Protein AF-A0A535QI01-F1 (afdb_monomer_lite)

Foldseek 3Di:
DVVVVVVVVCCVVVVCVVCVVCCVPVNNVVNVVVVVVVVVVVVVCCVPVPDPPPPPDPPPPPPVLVCLLCQLVVLQVVLVVCDPPPDDVPDPSSVVSNVRSVVSVVVSVVVQVVDPDHPPPCVVVVPPVVVVVVVVD

Sequence (137 aa):
MGLIMGVFGLGSIVGPLVGGFTTDHFGWRWVFLVNLPLGLIALAMIAVLMPRLAGHGRVRIDWLGIILLVAGVVPILIGLTWAGITYPWNSVQVIGALAIGAVLLAAFALWENRANEPILTLHLFESHAFTVAVILS

Secondary structure (DSSP, 8-state):
-HHHHHHHHHHHHHHHHHHHHHHHHH-THHHHHHHHHHHHHHHHHHHHHS------S-----HHHHHHHHHHHHHHHHHHHHBTTTB-TT-HHHHHHHHHHHHHHHHHHHHHTT-SS-SS-GGGTTSHHHHHHHHH-

Radius of gyration: 21.28 Å; chains: 1; bounding box: 43×38×50 Å

Structure (mmCIF, N/CA/C/O backbone):
data_AF-A0A535QI01-F1
#
_entry.id   AF-A0A535QI01-F1
#
loop_
_atom_site.group_PDB
_atom_site.id
_atom_site.type_symbol
_atom_site.label_atom_id
_atom_site.label_alt_id
_atom_site.label_comp_id
_atom_site.label_asym_id
_atom_site.label_entity_id
_atom_site.label_seq_id
_atom_site.pdbx_PDB_ins_code
_atom_site.Cartn_x
_atom_site.Cartn_y
_atom_site.Cartn_z
_atom_site.occupancy
_atom_site.B_iso_or_equiv
_atom_site.auth_seq_id
_atom_site.auth_comp_id
_atom_site.auth_asym_id
_atom_site.auth_atom_id
_atom_site.pdbx_PDB_model_num
ATOM 1 N N . MET A 1 1 ? 12.306 -22.059 -6.556 1.00 53.59 1 MET A N 1
ATOM 2 C CA . MET A 1 1 ? 12.491 -20.800 -5.800 1.00 53.59 1 MET A CA 1
ATOM 3 C C . MET A 1 1 ? 13.780 -20.051 -6.140 1.00 53.59 1 MET A C 1
ATOM 5 O O . MET A 1 1 ? 13.698 -18.845 -6.296 1.00 53.59 1 MET A O 1
ATOM 9 N N . GLY A 1 2 ? 14.936 -20.706 -6.338 1.00 70.69 2 GLY A N 1
ATOM 10 C CA . GLY A 1 2 ? 16.202 -20.004 -6.641 1.00 70.69 2 GLY A CA 1
ATOM 11 C C . GLY A 1 2 ? 16.211 -19.147 -7.919 1.00 70.69 2 GLY A C 1
ATOM 12 O O . GLY A 1 2 ? 16.696 -18.024 -7.884 1.00 70.69 2 GLY A O 1
ATOM 13 N N . LEU A 1 3 ? 15.614 -19.620 -9.022 1.00 74.44 3 LEU A N 1
ATOM 14 C CA . LEU A 1 3 ? 15.542 -18.847 -10.274 1.00 74.44 3 LEU A CA 1
ATOM 15 C C . LEU A 1 3 ? 14.678 -17.583 -10.126 1.00 74.44 3 LEU A C 1
ATOM 17 O O . LEU A 1 3 ? 15.077 -16.507 -10.550 1.00 74.44 3 LEU A O 1
ATOM 21 N N . ILE A 1 4 ? 13.516 -17.714 -9.480 1.00 73.06 4 ILE A N 1
ATOM 22 C CA . ILE A 1 4 ? 12.580 -16.603 -9.254 1.00 73.06 4 ILE A CA 1
ATOM 23 C C . ILE A 1 4 ? 13.220 -15.554 -8.342 1.00 73.06 4 ILE A C 1
ATOM 25 O O . ILE A 1 4 ? 13.208 -14.375 -8.677 1.00 73.06 4 ILE A O 1
ATOM 29 N N . MET A 1 5 ? 13.847 -15.981 -7.241 1.00 71.69 5 MET A N 1
ATOM 30 C CA . MET A 1 5 ? 14.559 -15.076 -6.333 1.00 71.69 5 MET A CA 1
ATOM 31 C C . MET A 1 5 ? 15.796 -14.444 -6.984 1.00 71.69 5 MET A C 1
ATOM 33 O O . MET A 1 5 ? 16.106 -13.292 -6.706 1.00 71.69 5 MET A O 1
ATOM 37 N N . GLY A 1 6 ? 16.477 -15.158 -7.886 1.00 76.31 6 GLY A N 1
ATOM 38 C CA . GLY A 1 6 ? 17.593 -14.619 -8.665 1.00 76.31 6 GLY A CA 1
ATOM 39 C C . GLY A 1 6 ? 17.153 -13.533 -9.646 1.00 76.31 6 GLY A C 1
ATOM 40 O O . GLY A 1 6 ? 17.768 -12.472 -9.702 1.00 76.31 6 GLY A O 1
ATOM 41 N N . VAL A 1 7 ? 16.052 -13.754 -10.369 1.00 76.88 7 VAL A N 1
ATOM 42 C CA . VAL A 1 7 ? 15.462 -12.745 -11.264 1.00 76.88 7 VAL A CA 1
ATOM 43 C C . VAL A 1 7 ? 14.953 -11.540 -10.468 1.00 76.88 7 VAL A C 1
ATOM 45 O O . VAL A 1 7 ? 15.201 -10.407 -10.871 1.00 76.88 7 VAL A O 1
ATOM 48 N N . PHE A 1 8 ? 14.316 -11.764 -9.315 1.00 71.69 8 PHE A N 1
ATOM 49 C CA . PHE A 1 8 ? 13.896 -10.690 -8.408 1.00 71.69 8 PHE A CA 1
ATOM 50 C C . PHE A 1 8 ? 15.084 -9.876 -7.885 1.00 71.69 8 PHE A C 1
ATOM 52 O O . PHE A 1 8 ? 15.065 -8.652 -7.961 1.00 71.69 8 PHE A O 1
ATOM 59 N N . GLY A 1 9 ? 16.135 -10.539 -7.398 1.00 74.50 9 GLY A N 1
ATOM 60 C CA . GLY A 1 9 ? 17.334 -9.875 -6.887 1.00 74.50 9 GLY A CA 1
ATOM 61 C C . GLY A 1 9 ? 18.055 -9.061 -7.961 1.00 74.50 9 GLY A C 1
ATOM 62 O O . GLY A 1 9 ? 18.417 -7.911 -7.723 1.00 74.50 9 GLY A O 1
ATOM 63 N N . LEU A 1 10 ? 18.198 -9.616 -9.168 1.00 73.56 10 LEU A N 1
ATOM 64 C CA . LEU A 1 10 ? 18.763 -8.893 -10.309 1.00 73.56 10 LEU A CA 1
ATOM 65 C C . LEU A 1 10 ? 17.887 -7.699 -10.705 1.00 73.56 10 LEU A C 1
ATOM 67 O O . LEU A 1 10 ? 18.411 -6.608 -10.915 1.00 73.56 10 LEU A O 1
ATOM 71 N N . GLY A 1 11 ? 16.563 -7.867 -10.744 1.00 73.38 11 GLY A N 1
ATOM 72 C CA . GLY A 1 11 ? 15.619 -6.788 -11.038 1.00 73.38 11 GLY A CA 1
ATOM 73 C C . GLY A 1 11 ? 15.692 -5.635 -10.033 1.00 73.38 11 GLY A C 1
ATOM 74 O O . GLY A 1 11 ? 15.727 -4.475 -10.442 1.00 73.38 11 GLY A O 1
ATOM 75 N N . SER A 1 12 ? 15.797 -5.936 -8.737 1.00 72.19 12 SER A N 1
ATOM 76 C CA . SER A 1 12 ? 15.896 -4.932 -7.667 1.00 72.19 12 SER A CA 1
ATOM 77 C C . SER A 1 12 ? 17.190 -4.117 -7.700 1.00 72.19 12 SER A C 1
ATOM 79 O O . SER A 1 12 ? 17.205 -2.992 -7.211 1.00 72.19 12 SER A O 1
ATOM 81 N N . ILE A 1 13 ? 18.269 -4.652 -8.277 1.00 76.62 13 ILE A N 1
ATOM 82 C CA . ILE A 1 13 ? 19.546 -3.938 -8.434 1.00 76.62 13 ILE A CA 1
ATOM 83 C C . ILE A 1 13 ? 19.559 -3.157 -9.752 1.00 76.62 13 ILE A C 1
ATOM 85 O O . ILE A 1 13 ? 19.900 -1.975 -9.784 1.00 76.62 13 ILE A O 1
ATOM 89 N N . VAL A 1 14 ? 19.161 -3.805 -10.848 1.00 76.56 14 VAL A N 1
ATOM 90 C CA . VAL A 1 14 ? 19.205 -3.228 -12.197 1.00 76.56 14 VAL A CA 1
ATOM 91 C C . VAL A 1 14 ? 18.151 -2.134 -12.372 1.00 76.56 14 VAL A C 1
ATOM 93 O O . VAL A 1 14 ? 18.428 -1.128 -13.018 1.00 76.56 14 VAL A O 1
ATOM 96 N N . GLY A 1 15 ? 16.969 -2.277 -11.768 1.00 72.31 15 GLY A N 1
ATOM 97 C CA . GLY A 1 15 ? 15.869 -1.317 -11.880 1.00 72.31 15 GLY A CA 1
ATOM 98 C C . GLY A 1 15 ? 16.245 0.105 -11.439 1.00 72.31 15 GLY A C 1
ATOM 99 O O . GLY A 1 15 ? 16.142 1.024 -12.254 1.00 72.31 15 GLY A O 1
ATOM 100 N N . PRO A 1 16 ? 16.724 0.314 -10.197 1.00 75.25 16 PRO A N 1
ATOM 101 C CA . PRO A 1 16 ? 17.155 1.628 -9.720 1.00 75.25 16 PRO A CA 1
ATOM 102 C C . PRO A 1 16 ? 18.351 2.193 -10.491 1.00 75.25 16 PRO A C 1
ATOM 104 O O . PRO A 1 16 ? 18.376 3.387 -10.773 1.00 75.25 16 PRO A O 1
ATOM 107 N N . LEU A 1 17 ? 19.316 1.351 -10.877 1.00 75.56 17 LEU A N 1
ATOM 108 C CA . LEU A 1 17 ? 20.490 1.771 -11.651 1.00 75.56 17 LEU A CA 1
ATOM 109 C C . LEU A 1 17 ? 20.104 2.280 -13.044 1.00 75.56 17 LEU A C 1
ATOM 111 O O . LEU A 1 17 ? 20.517 3.366 -13.447 1.00 75.56 17 LEU A O 1
ATOM 115 N N . VAL A 1 18 ? 19.275 1.524 -1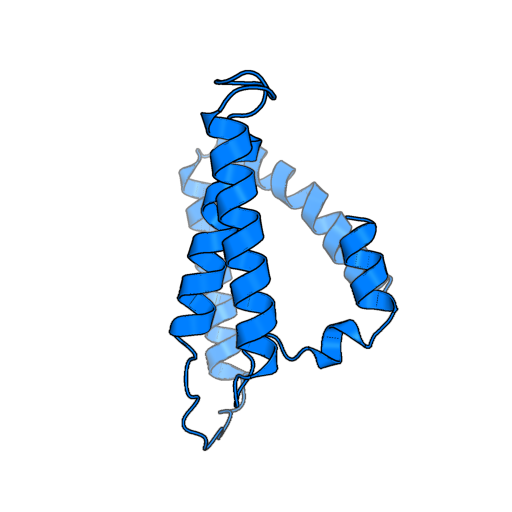3.765 1.00 74.31 18 VAL A N 1
ATOM 116 C CA . VAL A 1 18 ? 18.787 1.906 -15.096 1.00 74.31 18 VAL A CA 1
ATOM 117 C C . VAL A 1 18 ? 17.849 3.109 -15.001 1.00 74.31 18 VAL A C 1
ATOM 119 O O . VAL A 1 18 ? 17.946 4.019 -15.823 1.00 74.31 18 VAL A O 1
ATOM 122 N N . GLY A 1 19 ? 16.979 3.163 -13.990 1.00 67.19 19 GLY A N 1
ATOM 123 C CA . GLY A 1 19 ? 16.080 4.293 -13.748 1.00 67.19 19 GLY A CA 1
ATOM 124 C C . GLY A 1 19 ? 16.817 5.588 -13.392 1.00 67.19 19 GLY A C 1
ATOM 125 O O . GLY A 1 19 ? 16.488 6.642 -13.938 1.00 67.19 19 GLY A O 1
ATOM 126 N N . GLY A 1 20 ? 17.844 5.505 -12.541 1.00 71.75 20 GLY A N 1
ATOM 127 C CA . GLY A 1 20 ? 18.712 6.624 -12.167 1.00 71.75 20 GLY A CA 1
ATOM 128 C C . GLY A 1 20 ? 19.506 7.143 -13.360 1.00 71.75 20 GLY A C 1
ATOM 129 O O . GLY A 1 20 ? 19.359 8.301 -13.734 1.00 71.75 20 GLY A O 1
ATOM 130 N N . PHE A 1 21 ? 20.219 6.257 -14.062 1.00 75.75 21 PHE A N 1
ATOM 131 C CA . PHE A 1 21 ? 20.991 6.613 -15.257 1.00 75.75 21 PHE A CA 1
ATOM 132 C C . PHE A 1 21 ? 20.122 7.230 -16.366 1.00 75.75 21 PHE A C 1
ATOM 134 O O . PHE A 1 21 ? 20.509 8.203 -17.014 1.00 75.75 21 PHE A O 1
ATOM 141 N N . THR A 1 22 ? 18.913 6.698 -16.568 1.00 69.62 22 THR A N 1
ATOM 142 C CA . THR A 1 22 ? 17.949 7.245 -17.536 1.00 69.62 22 THR A CA 1
ATOM 143 C C . THR A 1 22 ? 17.468 8.636 -17.121 1.00 69.62 22 THR A C 1
ATOM 145 O O . THR A 1 22 ? 17.329 9.518 -17.968 1.00 69.62 22 THR A O 1
ATOM 148 N N . THR A 1 23 ? 17.238 8.857 -15.826 1.00 72.00 23 THR A N 1
ATOM 149 C CA . THR A 1 23 ? 16.809 10.159 -15.300 1.00 72.00 23 THR A CA 1
ATOM 150 C C . THR A 1 23 ? 17.923 11.200 -15.399 1.00 72.00 23 THR A C 1
ATOM 152 O O . THR A 1 23 ? 17.637 12.328 -15.796 1.00 72.00 23 THR A O 1
ATOM 155 N N . ASP A 1 24 ? 19.173 10.812 -15.137 1.00 73.31 24 ASP A N 1
ATOM 156 C CA . ASP A 1 24 ? 20.340 11.701 -15.163 1.00 73.31 24 ASP A CA 1
ATOM 157 C C . ASP A 1 24 ? 20.740 12.125 -16.586 1.00 73.31 24 ASP A C 1
ATOM 159 O O . ASP A 1 24 ? 21.105 13.280 -16.806 1.00 73.31 24 ASP A O 1
ATOM 163 N N . HIS A 1 25 ? 20.642 11.225 -17.574 1.00 72.44 25 HIS A N 1
ATOM 164 C CA . HIS A 1 25 ? 21.057 11.514 -18.955 1.00 72.44 25 HIS A CA 1
ATOM 165 C C . HIS A 1 25 ? 19.925 11.962 -19.885 1.00 72.44 25 HIS A C 1
ATOM 167 O O . HIS A 1 25 ? 20.149 12.793 -20.765 1.00 72.44 25 HIS A O 1
ATOM 173 N N . PHE A 1 26 ? 18.719 11.414 -19.725 1.00 70.00 26 PHE A N 1
ATOM 174 C CA . PHE A 1 26 ? 17.603 11.634 -20.652 1.00 70.00 26 PHE A CA 1
ATOM 175 C C . PHE A 1 26 ? 16.412 12.353 -19.999 1.00 70.00 26 PHE A C 1
ATOM 177 O O . PHE A 1 26 ? 15.529 12.855 -20.698 1.00 70.00 26 PHE A O 1
ATOM 184 N N . GLY A 1 27 ? 16.402 12.472 -18.669 1.00 73.00 27 GLY A N 1
ATOM 185 C CA . GLY A 1 27 ? 15.338 13.104 -17.898 1.00 73.00 27 GLY A CA 1
ATOM 186 C C . GLY A 1 27 ? 14.227 12.132 -17.497 1.00 73.00 27 GLY A C 1
ATOM 187 O O . GLY A 1 27 ? 13.949 11.133 -18.162 1.00 73.00 27 GLY A O 1
ATOM 188 N N . TRP A 1 28 ? 13.528 12.464 -16.410 1.00 72.75 28 TRP A N 1
ATOM 189 C CA . TRP A 1 28 ? 12.520 11.616 -15.750 1.00 72.75 28 TRP A CA 1
ATOM 190 C C . TRP A 1 28 ? 11.408 11.073 -16.674 1.00 72.75 28 TRP A C 1
ATOM 192 O O . TRP A 1 28 ? 10.832 10.018 -16.415 1.00 72.75 28 TRP A O 1
ATOM 202 N N . ARG A 1 29 ? 11.107 11.763 -17.784 1.00 79.06 29 ARG A N 1
ATOM 203 C CA . ARG A 1 29 ? 10.071 11.365 -18.756 1.00 79.06 29 ARG A CA 1
ATOM 204 C C . ARG A 1 29 ? 10.401 10.052 -19.469 1.00 79.06 29 ARG A C 1
ATOM 206 O O . ARG A 1 29 ? 9.488 9.324 -19.852 1.00 79.06 29 ARG A O 1
ATOM 213 N N . TRP A 1 30 ? 11.683 9.734 -19.630 1.00 79.12 30 TRP A N 1
ATOM 214 C CA . TRP A 1 30 ? 12.119 8.509 -20.299 1.00 79.12 30 TRP A CA 1
ATOM 215 C C . TRP A 1 30 ? 11.847 7.255 -19.480 1.00 79.12 30 TRP A C 1
ATOM 217 O O . TRP A 1 30 ? 11.575 6.207 -20.058 1.00 79.12 30 TRP A O 1
ATOM 227 N N . VAL A 1 31 ? 11.790 7.370 -18.151 1.00 73.31 31 VAL A N 1
ATOM 228 C CA . VAL A 1 31 ? 11.364 6.265 -17.284 1.00 73.31 31 VAL A CA 1
ATOM 229 C C . VAL A 1 31 ? 9.937 5.828 -17.638 1.00 73.31 31 VAL A C 1
ATOM 231 O O . VAL A 1 31 ? 9.661 4.633 -17.744 1.00 73.31 31 VAL A O 1
ATOM 234 N N . PHE A 1 32 ? 9.036 6.774 -17.920 1.00 72.94 32 PHE A N 1
ATOM 235 C CA . PHE A 1 32 ? 7.677 6.467 -18.379 1.00 72.94 32 PHE A CA 1
ATOM 236 C C . PHE A 1 32 ? 7.645 5.955 -19.821 1.00 72.94 32 PHE A C 1
ATOM 238 O O . PHE A 1 32 ? 6.911 5.014 -20.121 1.00 72.94 32 PHE A O 1
ATOM 245 N N . LEU A 1 33 ? 8.462 6.533 -20.706 1.00 81.06 33 LEU A N 1
ATOM 246 C CA . LEU A 1 33 ? 8.522 6.132 -22.113 1.00 81.06 33 LEU A CA 1
ATOM 247 C C . LEU A 1 33 ? 9.066 4.716 -22.319 1.00 81.06 33 LEU A C 1
ATOM 249 O O . LEU A 1 33 ? 8.674 4.082 -23.286 1.00 81.06 33 LEU A O 1
ATOM 253 N N . VAL A 1 34 ? 9.944 4.222 -21.441 1.00 80.75 34 VAL A N 1
ATOM 254 C CA . VAL A 1 34 ? 10.460 2.841 -21.467 1.00 80.75 34 VAL A CA 1
ATOM 255 C C . VAL A 1 34 ? 9.447 1.856 -20.880 1.00 80.75 34 VAL A C 1
ATOM 257 O O . VAL A 1 34 ? 9.289 0.750 -21.394 1.00 80.75 34 VAL A O 1
ATOM 260 N N . ASN A 1 35 ? 8.709 2.258 -19.842 1.00 78.31 35 ASN A N 1
ATOM 261 C CA . ASN A 1 35 ? 7.649 1.425 -19.268 1.00 78.31 35 ASN A CA 1
ATOM 262 C C . ASN A 1 35 ? 6.451 1.259 -20.215 1.00 78.31 35 ASN A C 1
ATOM 264 O O . ASN A 1 35 ? 5.834 0.198 -20.235 1.00 78.31 35 ASN A O 1
ATOM 268 N N . LEU A 1 36 ? 6.133 2.269 -21.028 1.00 84.94 36 LEU A N 1
ATOM 269 C CA . LEU A 1 36 ? 5.007 2.230 -21.962 1.00 84.94 36 LEU A CA 1
ATOM 270 C C . LEU A 1 36 ? 5.067 1.071 -22.990 1.00 84.94 36 LEU A C 1
ATOM 272 O O . LEU A 1 36 ? 4.086 0.331 -23.080 1.00 84.94 36 LEU A O 1
ATOM 276 N N . PRO A 1 37 ? 6.165 0.841 -23.742 1.00 85.06 37 PRO A N 1
ATOM 277 C CA . PRO A 1 37 ? 6.272 -0.280 -24.671 1.00 85.06 37 PRO A CA 1
ATOM 278 C C . PRO A 1 37 ? 6.318 -1.623 -23.943 1.00 85.06 37 PRO A C 1
ATOM 280 O O . PRO A 1 37 ? 5.715 -2.579 -24.421 1.00 85.06 37 PRO A O 1
ATOM 283 N N . LEU A 1 38 ? 6.958 -1.704 -22.772 1.00 83.12 38 LEU A N 1
ATOM 284 C CA . LEU A 1 38 ? 6.954 -2.917 -21.947 1.00 83.12 38 LEU A CA 1
ATOM 285 C C . LEU A 1 38 ? 5.535 -3.284 -21.497 1.00 83.12 38 LEU A C 1
ATOM 287 O O . LEU A 1 38 ? 5.117 -4.431 -21.643 1.00 83.12 38 LEU A O 1
ATOM 291 N N . GLY A 1 39 ? 4.774 -2.300 -21.016 1.00 82.31 39 GLY A N 1
ATOM 292 C CA . GLY A 1 39 ? 3.371 -2.466 -20.650 1.00 82.31 39 GLY A CA 1
ATOM 293 C C . GLY A 1 39 ? 2.508 -2.867 -21.844 1.00 82.31 39 GLY A C 1
ATOM 294 O O . GLY A 1 39 ? 1.659 -3.745 -21.715 1.00 82.31 39 GLY A O 1
ATOM 295 N N . LEU A 1 40 ? 2.762 -2.294 -23.023 1.00 88.12 40 LEU A N 1
ATOM 296 C CA . LEU A 1 40 ? 2.048 -2.648 -24.248 1.00 88.12 40 LEU A CA 1
ATOM 297 C C . LEU A 1 40 ? 2.345 -4.087 -24.691 1.00 88.12 40 LEU A C 1
ATOM 299 O O . LEU A 1 40 ? 1.421 -4.808 -25.060 1.00 88.12 40 LEU A O 1
ATOM 303 N N . ILE A 1 41 ? 3.606 -4.525 -24.614 1.00 88.38 41 ILE A N 1
ATOM 304 C CA . ILE A 1 41 ? 4.004 -5.909 -24.904 1.00 88.38 41 ILE A CA 1
ATOM 305 C C . ILE A 1 41 ? 3.332 -6.860 -23.916 1.00 88.38 41 ILE A C 1
ATOM 307 O O . ILE A 1 41 ? 2.736 -7.844 -24.340 1.00 88.38 41 ILE A O 1
ATOM 311 N N . ALA A 1 42 ? 3.367 -6.555 -22.618 1.00 82.75 42 ALA A N 1
ATOM 312 C CA . ALA A 1 42 ? 2.705 -7.366 -21.602 1.00 82.75 42 ALA A CA 1
ATOM 313 C C . ALA A 1 42 ? 1.190 -7.457 -21.847 1.00 82.75 42 ALA A C 1
ATOM 315 O O . ALA A 1 42 ? 0.621 -8.545 -21.796 1.00 82.75 42 ALA A O 1
ATOM 316 N N . LEU A 1 43 ? 0.540 -6.340 -22.185 1.00 86.25 43 LEU A N 1
ATOM 317 C CA . LEU A 1 43 ? -0.889 -6.296 -22.493 1.00 86.25 43 LEU A CA 1
ATOM 318 C C . LEU A 1 43 ? -1.219 -7.090 -23.763 1.00 86.25 43 LEU A C 1
ATOM 320 O O . LEU A 1 43 ? -2.192 -7.839 -23.774 1.00 86.25 43 LEU A O 1
ATOM 324 N N . ALA A 1 44 ? -0.386 -6.994 -24.801 1.00 87.69 44 ALA A N 1
ATOM 325 C CA . ALA A 1 44 ? -0.514 -7.801 -26.010 1.00 87.69 44 ALA A CA 1
ATOM 326 C C . ALA A 1 44 ? -0.330 -9.297 -25.714 1.00 87.69 44 ALA A C 1
ATOM 328 O O . ALA A 1 44 ? -1.112 -10.118 -26.189 1.00 87.69 44 ALA A O 1
ATOM 329 N N . MET A 1 45 ? 0.650 -9.661 -24.884 1.00 85.25 45 MET A N 1
ATOM 330 C CA . MET A 1 45 ? 0.855 -11.041 -24.445 1.00 85.25 45 MET A CA 1
ATOM 331 C C . MET A 1 45 ? -0.344 -11.564 -23.660 1.00 85.25 45 MET A C 1
ATOM 333 O O . MET A 1 45 ? -0.784 -12.674 -23.923 1.00 85.25 45 MET A O 1
ATOM 337 N N . ILE A 1 46 ? -0.915 -10.777 -22.748 1.00 83.00 46 ILE A N 1
ATOM 338 C CA . ILE A 1 46 ? -2.139 -11.155 -22.033 1.00 83.00 46 ILE A CA 1
ATOM 339 C C . ILE A 1 46 ? -3.291 -11.332 -23.028 1.00 83.00 46 ILE A C 1
ATOM 341 O O . ILE A 1 46 ? -3.979 -12.345 -22.988 1.00 83.00 46 ILE A O 1
ATOM 345 N N . ALA A 1 47 ? -3.477 -10.399 -23.960 1.00 82.75 47 ALA A N 1
ATOM 346 C CA . ALA A 1 47 ? -4.565 -10.460 -24.933 1.00 82.75 47 ALA A CA 1
ATOM 347 C C . ALA A 1 47 ? -4.480 -11.678 -25.872 1.00 82.75 47 ALA A C 1
ATOM 349 O O . ALA A 1 47 ? -5.516 -12.216 -26.261 1.00 82.75 47 ALA A O 1
ATOM 350 N N . VAL A 1 48 ? -3.268 -12.106 -26.243 1.00 83.94 48 VAL A N 1
ATOM 351 C CA . VAL A 1 48 ? -3.047 -13.235 -27.162 1.00 83.94 48 VAL A CA 1
ATOM 352 C C . VAL A 1 48 ? -2.941 -14.571 -26.428 1.00 83.94 48 VAL A C 1
ATOM 354 O O . VAL A 1 48 ? -3.464 -15.576 -26.905 1.00 83.94 48 VAL A O 1
ATOM 357 N N . LEU A 1 49 ? -2.241 -14.603 -25.294 1.00 80.81 49 LEU A N 1
ATOM 358 C CA . LEU A 1 49 ? -1.852 -15.837 -24.614 1.00 80.81 49 LEU A CA 1
ATOM 359 C C . LEU A 1 49 ? -2.827 -16.238 -23.508 1.00 80.81 49 LEU A C 1
ATOM 361 O O . LEU A 1 49 ? -2.895 -17.419 -23.178 1.00 80.81 49 LEU A O 1
ATOM 365 N N . MET A 1 50 ? -3.573 -15.291 -22.926 1.00 70.62 50 MET A N 1
ATOM 366 C CA . MET A 1 50 ? -4.518 -15.611 -21.862 1.00 70.62 50 MET A CA 1
ATOM 367 C C . MET A 1 50 ? -5.750 -16.302 -22.464 1.00 70.62 50 MET A C 1
ATOM 369 O O . MET A 1 50 ? -6.495 -15.680 -23.229 1.00 70.62 50 MET A O 1
ATOM 373 N N . PRO A 1 51 ? -6.014 -17.577 -22.123 1.00 66.75 51 PRO A N 1
ATOM 374 C CA . PRO A 1 51 ? -7.256 -18.229 -22.504 1.00 66.75 51 PRO A CA 1
ATOM 375 C C . PRO A 1 51 ? -8.4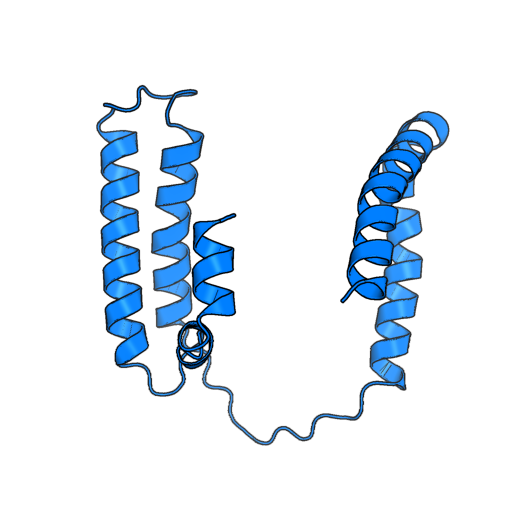14 -17.416 -21.930 1.00 66.75 51 PRO A C 1
ATOM 377 O O . PRO A 1 51 ? -8.332 -16.949 -20.794 1.00 66.75 51 PRO A O 1
ATOM 380 N N . ARG A 1 52 ? -9.502 -17.243 -22.688 1.00 62.00 52 ARG A N 1
ATOM 381 C CA . ARG A 1 52 ? -10.716 -16.616 -22.150 1.00 62.00 52 ARG A CA 1
ATOM 382 C C . ARG A 1 52 ? -11.165 -17.440 -20.945 1.00 62.00 52 ARG A C 1
ATOM 384 O O . ARG A 1 52 ? -11.697 -18.533 -21.127 1.00 62.00 52 ARG A O 1
ATOM 391 N N . LEU A 1 53 ? -10.938 -16.941 -19.728 1.00 59.34 53 LEU A N 1
ATOM 392 C CA . LEU A 1 53 ? -11.513 -17.542 -18.533 1.00 59.34 53 LEU A CA 1
ATOM 393 C C . LEU A 1 53 ? -13.028 -17.389 -18.661 1.00 59.34 53 LEU A C 1
ATOM 395 O O . LEU A 1 53 ? -13.584 -16.321 -18.414 1.00 59.34 53 LEU A O 1
ATOM 399 N N . ALA A 1 54 ? -13.700 -18.457 -19.085 1.00 53.19 54 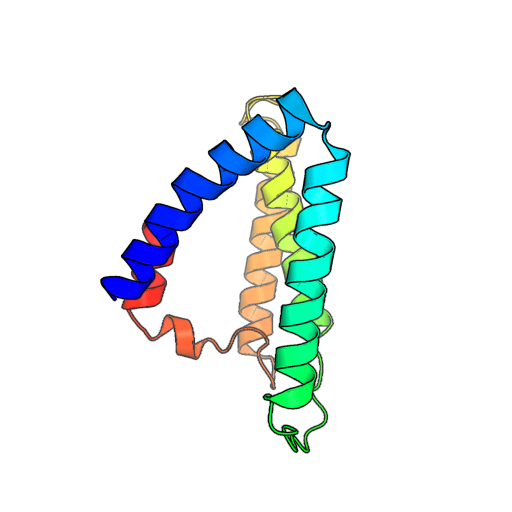ALA A N 1
ATOM 400 C CA . ALA A 1 54 ? -15.149 -18.570 -19.054 1.00 53.19 54 ALA A CA 1
ATOM 401 C C . ALA A 1 54 ? -15.606 -18.770 -17.599 1.00 53.19 54 ALA A C 1
ATOM 403 O O . ALA A 1 54 ? -16.150 -19.807 -17.232 1.00 53.19 54 ALA A O 1
ATOM 404 N N . GLY A 1 55 ? -15.343 -17.778 -16.748 1.00 51.56 55 GLY A N 1
ATOM 405 C CA . GLY A 1 55 ? -15.848 -17.716 -15.385 1.00 51.56 55 GLY A CA 1
ATOM 406 C C . GLY A 1 55 ? -17.293 -17.241 -15.398 1.00 51.56 55 GLY A C 1
ATOM 407 O O . GLY A 1 55 ? -17.562 -16.049 -15.284 1.00 51.56 55 GLY A O 1
ATOM 408 N N . HIS A 1 56 ? -18.229 -18.174 -15.561 1.00 52.72 56 HIS A N 1
ATOM 409 C CA . HIS A 1 56 ? -19.635 -17.932 -15.261 1.00 52.72 56 HIS A CA 1
ATOM 410 C C . HIS A 1 56 ? -19.803 -17.877 -13.742 1.00 52.72 56 HIS A C 1
ATOM 412 O O . HIS A 1 56 ? -19.892 -18.903 -13.077 1.00 52.72 56 HIS A O 1
ATOM 418 N N . GLY A 1 57 ? -19.854 -16.669 -13.199 1.00 51.25 57 GLY A N 1
ATOM 419 C CA . GLY A 1 57 ? -20.232 -16.420 -11.817 1.00 51.25 57 GLY A CA 1
ATOM 420 C C . GLY A 1 57 ? -20.390 -14.925 -11.620 1.00 51.25 57 GLY A C 1
ATOM 421 O O . GLY A 1 57 ? -19.488 -14.159 -11.949 1.00 51.25 57 GLY A O 1
ATOM 422 N N . ARG A 1 58 ? -21.548 -14.483 -11.128 1.00 46.62 58 ARG A N 1
ATOM 423 C CA . ARG A 1 58 ? -21.704 -13.112 -10.637 1.00 46.62 58 ARG A CA 1
ATOM 424 C C . ARG A 1 58 ? -20.761 -12.961 -9.448 1.00 46.62 58 ARG A C 1
ATOM 426 O O . ARG A 1 58 ? -21.163 -13.301 -8.346 1.00 46.62 58 ARG A O 1
ATOM 433 N N . VAL A 1 59 ? -19.538 -12.488 -9.680 1.00 55.09 59 VAL A N 1
ATOM 434 C CA . VAL A 1 59 ? -18.619 -12.101 -8.605 1.00 55.09 59 VAL A CA 1
ATOM 435 C C . VAL A 1 59 ? -19.346 -11.039 -7.788 1.00 55.09 59 VAL A C 1
ATOM 437 O O . VAL A 1 59 ? -19.560 -9.920 -8.270 1.00 55.09 59 VAL A O 1
ATOM 440 N N . ARG A 1 60 ? -19.829 -11.396 -6.596 1.00 57.91 60 ARG A N 1
ATOM 441 C CA . ARG A 1 60 ? -20.461 -10.437 -5.698 1.00 57.91 60 ARG A CA 1
ATOM 442 C C . ARG A 1 60 ? -19.336 -9.742 -4.959 1.00 57.91 60 ARG A C 1
ATOM 444 O O . ARG A 1 60 ? -18.830 -10.220 -3.958 1.00 57.91 60 ARG A O 1
ATOM 451 N N . ILE A 1 61 ? -18.941 -8.599 -5.502 1.00 60.22 61 ILE A N 1
ATOM 452 C CA . ILE A 1 61 ? -17.970 -7.714 -4.865 1.00 60.22 61 ILE A CA 1
ATOM 453 C C . ILE A 1 61 ? -18.510 -7.340 -3.474 1.00 60.22 61 ILE A C 1
ATOM 455 O O . ILE A 1 61 ? -19.561 -6.697 -3.379 1.00 60.22 61 ILE A O 1
ATOM 459 N N . ASP A 1 62 ? -17.811 -7.738 -2.406 1.00 67.75 62 ASP A N 1
ATOM 460 C CA . ASP A 1 62 ? -18.124 -7.319 -1.035 1.00 67.75 62 ASP A CA 1
ATOM 461 C C . ASP A 1 62 ? -17.629 -5.886 -0.801 1.00 67.75 62 ASP A C 1
ATOM 463 O O . ASP A 1 62 ? -16.576 -5.615 -0.224 1.00 67.75 62 ASP A O 1
ATOM 467 N N . TRP A 1 63 ? -18.420 -4.932 -1.287 1.00 73.75 63 TRP A N 1
ATOM 468 C CA . TRP A 1 63 ? -18.167 -3.506 -1.107 1.00 73.75 63 TRP A CA 1
ATOM 469 C C . TRP A 1 63 ? -18.040 -3.104 0.365 1.00 73.75 63 TRP A C 1
ATOM 471 O O . TRP A 1 63 ? -17.298 -2.171 0.667 1.00 73.75 63 TRP A O 1
ATOM 481 N N . LEU A 1 64 ? -18.735 -3.792 1.279 1.00 74.88 64 LEU A N 1
ATOM 482 C CA . LEU A 1 64 ? -18.685 -3.461 2.699 1.00 74.88 64 LEU A CA 1
ATOM 483 C C . LEU A 1 64 ? -17.342 -3.881 3.300 1.00 74.88 64 LEU A C 1
ATOM 485 O O . LEU A 1 64 ? -16.701 -3.068 3.964 1.00 74.88 64 LEU A O 1
ATOM 489 N N . GLY A 1 65 ? -16.874 -5.091 2.987 1.00 70.00 65 GLY A N 1
ATOM 490 C CA . GLY A 1 65 ? -15.534 -5.555 3.340 1.00 70.00 65 GLY A CA 1
ATOM 491 C C . GLY A 1 65 ? -14.440 -4.617 2.820 1.00 70.00 65 GLY A C 1
ATOM 492 O O . GLY A 1 65 ? -13.577 -4.197 3.589 1.00 70.00 65 GLY A O 1
ATOM 493 N N . ILE A 1 66 ? -14.523 -4.192 1.551 1.00 74.44 66 ILE A N 1
ATOM 494 C CA . ILE A 1 66 ? -13.567 -3.234 0.960 1.00 74.44 66 ILE A CA 1
ATOM 495 C C . ILE A 1 66 ? -13.554 -1.916 1.738 1.00 74.44 66 ILE A C 1
ATOM 497 O O . ILE A 1 66 ? -12.484 -1.410 2.079 1.00 74.44 66 ILE A O 1
ATOM 501 N N . ILE A 1 67 ? -14.728 -1.351 2.027 1.00 80.25 67 ILE A N 1
ATOM 502 C CA . ILE A 1 67 ? -14.833 -0.072 2.737 1.00 80.25 67 ILE A CA 1
ATOM 503 C C . ILE A 1 67 ? -14.274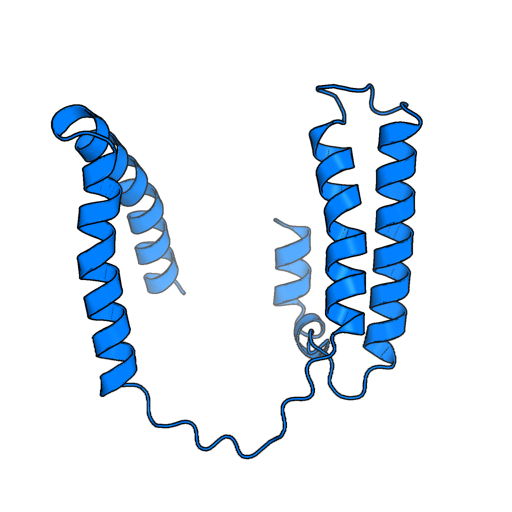 -0.194 4.154 1.00 80.25 67 ILE A C 1
ATOM 505 O O . ILE A 1 67 ? -13.524 0.684 4.569 1.00 80.25 67 ILE A O 1
ATOM 509 N N . LEU A 1 68 ? -14.591 -1.268 4.882 1.00 76.25 68 LEU A N 1
ATOM 510 C CA . LEU A 1 68 ? -14.078 -1.484 6.236 1.00 76.25 68 LEU A CA 1
ATOM 511 C C . LEU A 1 68 ? -12.554 -1.647 6.247 1.00 76.25 68 LEU A C 1
ATOM 513 O O . LEU A 1 68 ? -11.890 -1.069 7.106 1.00 76.25 68 LEU A O 1
ATOM 517 N N . LEU A 1 69 ? -11.995 -2.374 5.278 1.00 74.19 69 LEU A N 1
ATOM 518 C CA . LEU A 1 69 ? -10.552 -2.552 5.151 1.00 74.19 69 LEU A CA 1
ATOM 519 C C . LEU A 1 69 ? -9.859 -1.217 4.869 1.00 74.19 69 LEU A C 1
ATOM 521 O O . LEU A 1 69 ? -8.934 -0.840 5.585 1.00 74.19 69 LEU A O 1
ATOM 525 N N . VAL A 1 70 ? -10.330 -0.460 3.874 1.00 79.56 70 VAL A N 1
ATOM 526 C CA . VAL A 1 70 ? -9.760 0.855 3.542 1.00 79.56 70 VAL A CA 1
ATOM 527 C C . VAL A 1 70 ? -9.898 1.814 4.725 1.00 79.56 70 VAL A C 1
ATOM 529 O O . VAL A 1 70 ? -8.931 2.477 5.099 1.00 79.56 70 VAL A O 1
ATOM 532 N N . ALA A 1 71 ? -11.070 1.849 5.360 1.00 82.00 71 ALA A N 1
ATOM 533 C CA . ALA A 1 71 ? -11.329 2.700 6.512 1.00 82.00 71 ALA A CA 1
ATOM 534 C C . ALA A 1 71 ? -10.508 2.305 7.749 1.00 82.00 71 ALA A C 1
ATOM 536 O O . ALA A 1 71 ? -10.225 3.177 8.560 1.00 82.00 71 ALA A O 1
ATOM 537 N N . GLY A 1 72 ? -10.107 1.041 7.907 1.00 79.06 72 GLY A N 1
ATOM 538 C CA . GLY A 1 72 ? -9.237 0.592 8.998 1.00 79.06 72 GLY A CA 1
ATOM 539 C C . GLY A 1 72 ? -7.749 0.825 8.734 1.00 79.06 72 GLY A C 1
ATOM 540 O O . GLY A 1 72 ? -7.025 1.280 9.619 1.00 79.06 72 GLY A O 1
ATOM 541 N N . VAL A 1 73 ? -7.288 0.571 7.507 1.00 80.75 73 VAL A N 1
ATOM 542 C CA . VAL A 1 73 ? -5.869 0.688 7.127 1.00 80.75 73 VAL A CA 1
ATOM 543 C C . VAL A 1 73 ? -5.427 2.148 7.026 1.00 80.75 73 VAL A C 1
ATOM 545 O O . VAL A 1 73 ? -4.352 2.498 7.511 1.00 80.75 73 VAL A O 1
ATOM 548 N N . VAL A 1 74 ? -6.243 3.022 6.430 1.00 84.62 74 VAL A N 1
ATOM 549 C CA . VAL A 1 74 ? -5.867 4.428 6.192 1.00 84.62 74 VAL A CA 1
ATOM 550 C C . VAL A 1 74 ? -5.530 5.182 7.492 1.00 84.62 74 VAL A C 1
ATOM 552 O O . VAL A 1 74 ? -4.463 5.796 7.543 1.00 84.62 74 VAL A O 1
ATOM 555 N N . PRO A 1 75 ? -6.341 5.124 8.568 1.00 79.50 75 PRO A N 1
ATOM 556 C CA . PRO A 1 75 ? -6.017 5.777 9.836 1.00 79.50 75 PRO A CA 1
ATOM 557 C C . PRO A 1 75 ? -4.748 5.234 10.487 1.00 79.50 75 PRO A C 1
ATOM 559 O O . PRO A 1 75 ? -3.988 6.012 11.056 1.00 79.50 75 PRO A O 1
ATOM 562 N N . ILE A 1 76 ? -4.487 3.927 10.381 1.00 79.69 76 ILE A N 1
ATOM 563 C CA . ILE A 1 76 ? -3.264 3.322 10.925 1.00 79.69 76 ILE A CA 1
ATOM 564 C C . ILE A 1 76 ? -2.047 3.860 10.190 1.00 79.69 76 ILE A C 1
ATOM 566 O O . ILE A 1 76 ? -1.103 4.308 10.835 1.00 79.69 76 ILE A O 1
ATOM 570 N N . LEU A 1 77 ? -2.084 3.864 8.855 1.00 82.62 77 LEU A N 1
ATOM 571 C CA . LEU A 1 77 ? -0.990 4.387 8.041 1.00 82.62 77 LEU A CA 1
ATOM 572 C C . LEU A 1 77 ? -0.742 5.868 8.330 1.00 82.62 77 LEU A C 1
ATOM 574 O O . LEU A 1 77 ? 0.406 6.264 8.517 1.00 82.62 77 LEU A O 1
ATOM 578 N N . ILE A 1 78 ? -1.797 6.681 8.427 1.00 79.81 78 ILE A N 1
ATOM 579 C CA . ILE A 1 78 ? -1.678 8.106 8.769 1.00 79.81 78 ILE A CA 1
ATOM 580 C C . ILE A 1 78 ? -1.104 8.277 10.179 1.00 79.81 78 ILE A C 1
ATOM 582 O O . ILE A 1 78 ? -0.171 9.056 10.366 1.00 79.81 78 ILE A O 1
ATOM 586 N N . GLY A 1 79 ? -1.611 7.519 11.153 1.00 76.25 79 GLY A N 1
ATOM 587 C CA . GLY A 1 79 ? -1.123 7.521 12.528 1.00 76.25 79 GLY A CA 1
ATOM 588 C C . GLY A 1 79 ? 0.367 7.198 12.604 1.00 76.25 79 GLY A C 1
ATOM 589 O O . GLY A 1 79 ? 1.111 7.956 13.218 1.00 76.25 79 GLY A O 1
ATOM 590 N N . LEU A 1 80 ? 0.818 6.142 11.919 1.00 79.31 80 LEU A N 1
ATOM 591 C CA . LEU A 1 80 ? 2.231 5.753 11.844 1.00 79.31 80 LEU A CA 1
ATOM 592 C C . LEU A 1 80 ? 3.093 6.783 11.107 1.00 79.31 80 LEU A C 1
ATOM 594 O O . LEU A 1 80 ? 4.226 7.024 11.505 1.00 79.31 80 LEU A O 1
ATOM 598 N N . THR A 1 81 ? 2.563 7.398 10.049 1.00 79.56 81 THR A N 1
ATOM 599 C CA . THR A 1 81 ? 3.288 8.418 9.275 1.00 79.56 81 THR A CA 1
ATOM 600 C C . THR A 1 81 ? 3.497 9.690 10.094 1.00 79.56 81 THR A C 1
ATOM 602 O O . THR A 1 81 ? 4.532 10.343 9.994 1.00 79.56 81 THR A O 1
ATOM 605 N N . TRP A 1 82 ? 2.513 10.067 10.911 1.00 77.81 82 TRP A N 1
ATOM 606 C CA . TRP A 1 82 ? 2.595 11.257 11.755 1.00 77.81 82 TRP A CA 1
ATOM 607 C C . TRP A 1 82 ? 3.343 11.017 13.064 1.00 77.81 82 TRP A C 1
ATOM 609 O O . TRP A 1 82 ? 3.927 11.963 13.603 1.00 77.81 82 TRP A O 1
ATOM 619 N N . ALA A 1 83 ? 3.340 9.780 13.563 1.00 74.75 83 ALA A N 1
ATOM 620 C CA . ALA A 1 83 ? 4.008 9.383 14.792 1.00 74.75 83 ALA A CA 1
ATOM 621 C C . ALA A 1 83 ? 5.523 9.616 14.707 1.00 74.75 83 ALA A C 1
ATOM 623 O O . ALA A 1 83 ? 6.241 8.977 13.946 1.00 74.75 83 ALA A O 1
ATOM 624 N N . GLY A 1 84 ? 6.026 10.549 15.514 1.00 67.81 84 GLY A N 1
ATOM 625 C CA . GLY A 1 84 ? 7.452 10.868 15.601 1.00 67.81 84 GLY A CA 1
ATOM 626 C C . GLY A 1 84 ? 7.965 11.865 14.558 1.00 67.81 84 GLY A C 1
ATOM 627 O O . GLY A 1 84 ? 9.092 12.328 14.706 1.00 67.81 84 GLY A O 1
ATOM 628 N N . ILE A 1 85 ? 7.153 12.242 13.561 1.00 75.50 85 ILE A N 1
ATOM 629 C CA . ILE A 1 85 ? 7.489 13.300 12.591 1.00 75.50 85 ILE A CA 1
ATOM 630 C C . ILE A 1 85 ? 6.705 14.575 12.905 1.00 75.50 85 ILE A C 1
ATOM 632 O O . ILE A 1 85 ? 7.290 15.618 13.181 1.00 75.50 85 ILE A O 1
ATOM 636 N N . THR A 1 86 ? 5.373 14.494 12.860 1.00 74.69 86 THR A N 1
ATOM 637 C CA . THR A 1 86 ? 4.475 15.651 13.019 1.00 74.69 86 THR A CA 1
ATOM 638 C C . THR A 1 86 ? 3.907 15.738 14.432 1.00 74.69 86 THR A C 1
ATOM 640 O O . THR A 1 86 ? 3.751 16.833 14.967 1.00 74.69 86 THR A O 1
ATOM 643 N N . TYR A 1 87 ? 3.624 14.591 15.054 1.00 75.56 87 TYR A N 1
ATOM 644 C CA . TYR A 1 87 ? 3.078 14.505 16.404 1.00 75.56 87 TYR A CA 1
ATOM 645 C C . TYR A 1 87 ? 3.881 13.511 17.258 1.00 75.56 87 TYR A C 1
ATOM 647 O O . TYR A 1 87 ? 4.331 12.482 16.747 1.00 75.56 87 TYR A O 1
ATOM 655 N N . PRO A 1 88 ? 4.061 13.769 18.567 1.00 79.94 88 PRO A N 1
ATOM 656 C CA . PRO A 1 88 ? 4.650 12.788 19.468 1.00 79.94 88 PRO A CA 1
ATOM 657 C C . PRO A 1 88 ? 3.809 11.509 19.490 1.00 79.94 88 PRO A C 1
ATOM 659 O O . PRO A 1 88 ? 2.589 11.566 19.371 1.00 79.94 88 PRO A O 1
ATOM 662 N N . TRP A 1 89 ? 4.438 10.363 19.738 1.00 73.38 89 TRP A N 1
ATOM 663 C CA . TRP A 1 89 ? 3.748 9.071 19.853 1.00 73.38 89 TRP A CA 1
ATOM 664 C C . TRP A 1 89 ? 2.590 9.076 20.866 1.00 73.38 89 TRP A C 1
ATOM 666 O O . TRP A 1 89 ? 1.573 8.431 20.644 1.00 73.38 89 TRP A O 1
ATOM 676 N N . ASN A 1 90 ? 2.712 9.870 21.935 1.00 78.12 90 ASN A N 1
ATOM 677 C CA . ASN A 1 90 ? 1.682 10.035 22.967 1.00 78.12 90 ASN A CA 1
ATOM 678 C C . ASN A 1 90 ? 0.574 11.045 22.612 1.00 78.12 90 ASN A C 1
ATOM 680 O O . ASN A 1 90 ? -0.240 11.405 23.460 1.00 78.12 90 ASN A O 1
ATOM 684 N N . SER A 1 91 ? 0.552 11.559 21.386 1.00 79.69 91 SER A N 1
ATOM 685 C CA . SER A 1 91 ? -0.473 12.491 20.931 1.00 79.69 91 SER A CA 1
ATOM 686 C C . SER A 1 91 ? -1.819 11.781 20.774 1.00 79.69 91 SER A C 1
ATOM 688 O O . SER A 1 91 ? -1.904 10.697 20.195 1.00 79.69 91 SER A O 1
ATOM 690 N N . VAL A 1 92 ? -2.889 12.430 21.248 1.0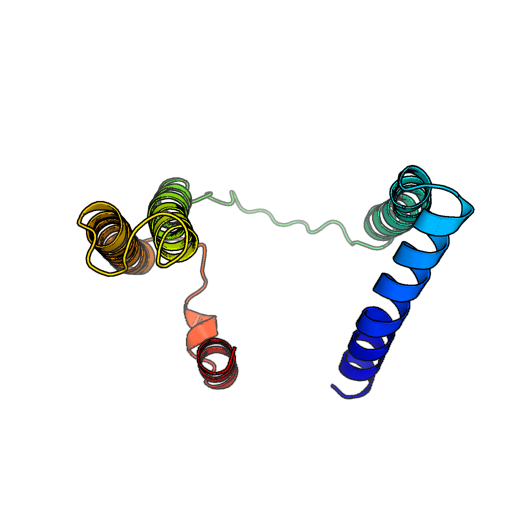0 83.88 92 VAL A N 1
ATOM 691 C CA . VAL A 1 92 ? -4.277 11.946 21.128 1.00 83.88 92 VAL A CA 1
ATOM 692 C C . VAL A 1 92 ? -4.644 11.663 19.669 1.00 83.88 92 VAL A C 1
ATOM 694 O O . VAL A 1 92 ? -5.393 10.734 19.391 1.00 83.88 92 VAL A O 1
ATOM 697 N N . GLN A 1 93 ? -4.080 12.421 18.730 1.00 81.00 93 GLN A N 1
ATOM 698 C CA . GLN A 1 93 ? -4.277 12.253 17.297 1.00 81.00 93 GLN A CA 1
ATOM 699 C C . GLN A 1 93 ? -3.693 10.925 16.790 1.00 81.00 93 GLN A C 1
ATOM 701 O O . GLN A 1 93 ? -4.365 10.210 16.053 1.00 81.00 93 GLN A O 1
ATOM 706 N N . VAL A 1 94 ? -2.476 10.570 17.216 1.00 78.56 94 VAL A N 1
ATOM 707 C CA . VAL A 1 94 ? -1.795 9.325 16.817 1.00 78.56 94 VAL A CA 1
ATOM 708 C C . VAL A 1 94 ? -2.468 8.117 17.465 1.00 78.56 94 VAL A C 1
ATOM 710 O O . VAL A 1 94 ? -2.841 7.172 16.773 1.00 78.56 94 VAL A O 1
ATOM 713 N N . ILE A 1 95 ? -2.696 8.170 18.780 1.00 82.44 95 ILE A N 1
ATOM 714 C CA . ILE A 1 95 ? -3.352 7.082 19.520 1.00 82.44 95 ILE A CA 1
ATOM 715 C C . ILE A 1 95 ? -4.799 6.905 19.047 1.00 82.44 95 ILE A C 1
ATOM 717 O O . ILE A 1 95 ? -5.249 5.778 18.868 1.00 82.44 95 ILE A O 1
ATOM 721 N N . GLY A 1 96 ? -5.519 8.000 18.797 1.00 83.12 96 GLY A N 1
ATOM 722 C CA . GLY A 1 96 ? -6.885 7.974 18.281 1.00 83.12 96 GLY A CA 1
ATOM 723 C C . GLY A 1 96 ? -6.964 7.359 16.887 1.00 83.12 96 GLY A C 1
ATOM 724 O O . GLY A 1 96 ? -7.795 6.486 16.661 1.00 83.12 96 GLY A O 1
ATOM 725 N N . ALA A 1 97 ? -6.068 7.745 15.974 1.00 78.19 97 ALA A N 1
ATOM 726 C CA . ALA A 1 97 ? -6.010 7.170 14.632 1.00 78.19 97 ALA A CA 1
ATOM 727 C C . ALA A 1 97 ? -5.689 5.665 14.659 1.00 78.19 97 ALA A C 1
ATOM 729 O O . ALA A 1 97 ? -6.348 4.883 13.972 1.00 78.19 97 ALA A O 1
ATOM 730 N N . LEU A 1 98 ? -4.744 5.246 15.508 1.00 80.62 98 LEU A N 1
ATOM 731 C CA . LEU A 1 98 ? -4.394 3.836 15.691 1.00 80.62 98 LEU A CA 1
ATOM 732 C C . LEU A 1 98 ? -5.534 3.030 16.321 1.00 80.62 98 LEU A C 1
ATOM 734 O O . LEU A 1 98 ? -5.853 1.948 15.837 1.00 80.62 98 LEU A O 1
ATOM 738 N N . ALA A 1 99 ? -6.178 3.556 17.364 1.00 85.25 99 ALA A N 1
ATOM 739 C CA . ALA A 1 99 ? -7.290 2.888 18.031 1.00 85.25 99 ALA A CA 1
ATOM 740 C C . ALA A 1 99 ? -8.504 2.744 17.102 1.00 85.25 99 ALA A C 1
ATOM 742 O O . ALA A 1 99 ? -9.078 1.662 17.007 1.00 85.25 99 ALA A O 1
ATOM 743 N N . ILE A 1 100 ? -8.866 3.806 16.374 1.00 84.94 100 ILE A N 1
ATOM 744 C CA . ILE A 1 100 ? -9.968 3.788 15.402 1.00 84.94 100 ILE A CA 1
ATOM 745 C C . ILE A 1 100 ? -9.683 2.766 14.300 1.00 84.94 100 ILE A C 1
ATOM 747 O O . ILE A 1 100 ? -10.538 1.933 14.003 1.00 84.94 100 ILE A O 1
ATOM 751 N N . GLY A 1 101 ? -8.476 2.788 13.735 1.00 78.56 101 GLY A N 1
ATOM 752 C CA . GLY A 1 101 ? -8.081 1.838 12.705 1.00 78.56 101 GLY A CA 1
ATOM 753 C C . GLY A 1 101 ? -8.072 0.388 13.198 1.00 78.56 101 GLY A C 1
ATOM 754 O O . GLY A 1 101 ? -8.593 -0.491 12.516 1.00 78.56 101 GLY A O 1
ATOM 755 N N . ALA A 1 102 ? -7.578 0.134 14.414 1.00 81.75 102 ALA A N 1
ATOM 756 C CA . ALA A 1 102 ? -7.601 -1.194 15.026 1.00 81.75 102 ALA A CA 1
ATOM 757 C C . ALA A 1 102 ? -9.033 -1.708 15.252 1.00 81.75 102 ALA A C 1
ATOM 759 O O . ALA A 1 102 ? -9.320 -2.871 14.974 1.00 81.75 102 ALA A O 1
ATOM 760 N N . VAL A 1 103 ? -9.951 -0.846 15.701 1.00 86.00 103 VAL A N 1
ATOM 761 C CA . VAL A 1 103 ? -11.369 -1.200 15.877 1.00 86.00 103 VAL A CA 1
ATOM 762 C C . VAL A 1 103 ? -12.033 -1.506 14.535 1.00 86.00 103 VAL A C 1
ATOM 764 O O . VAL A 1 103 ? -12.758 -2.493 14.426 1.00 86.00 103 VAL A O 1
ATOM 767 N N . LEU A 1 104 ? -11.769 -0.704 13.502 1.00 79.25 104 LEU A N 1
ATOM 768 C CA . LEU A 1 104 ? -12.292 -0.926 12.150 1.00 79.25 104 LEU A CA 1
ATOM 769 C C . LEU A 1 104 ? -11.747 -2.214 11.523 1.00 79.25 104 LEU A C 1
ATOM 771 O O . LEU A 1 104 ? -12.508 -2.944 10.893 1.00 79.25 104 LEU A O 1
ATOM 775 N N . LEU A 1 105 ? -10.473 -2.543 11.751 1.00 76.50 105 LEU A N 1
ATOM 776 C CA . LEU A 1 105 ? -9.892 -3.817 11.323 1.00 76.50 105 LEU A CA 1
ATOM 777 C C . LEU A 1 105 ? -10.447 -5.012 12.105 1.00 76.50 105 LEU A C 1
ATOM 779 O O . LEU A 1 105 ? -10.690 -6.063 11.519 1.00 76.50 105 LEU A O 1
ATOM 783 N N . ALA A 1 106 ? -10.701 -4.870 13.406 1.00 79.94 106 ALA A N 1
ATOM 784 C CA . ALA A 1 106 ? -11.370 -5.912 14.181 1.00 79.94 106 ALA A CA 1
ATOM 785 C C . ALA A 1 106 ? -12.810 -6.131 13.685 1.00 79.94 106 ALA A C 1
ATOM 787 O O . ALA A 1 106 ? -13.247 -7.269 13.521 1.00 79.94 106 ALA A O 1
ATOM 788 N N . ALA A 1 107 ? -13.533 -5.048 13.381 1.00 78.00 107 ALA A N 1
ATOM 789 C CA . ALA A 1 107 ? -14.857 -5.113 12.771 1.00 78.00 107 ALA A CA 1
ATOM 790 C C . ALA A 1 107 ? -14.811 -5.762 11.379 1.00 78.00 107 ALA A C 1
ATOM 792 O O . ALA A 1 107 ? -15.685 -6.565 11.061 1.00 78.00 107 ALA A O 1
ATOM 793 N N . PHE A 1 108 ? -13.776 -5.473 10.584 1.00 75.06 108 PHE A N 1
ATOM 794 C CA . PHE A 1 108 ? -13.526 -6.125 9.301 1.00 75.06 108 PHE A CA 1
ATOM 795 C C . PHE A 1 108 ? -13.307 -7.634 9.473 1.00 75.06 108 PHE A C 1
ATOM 797 O O . PHE A 1 108 ? -13.995 -8.412 8.826 1.00 75.06 108 PHE A O 1
ATOM 804 N N . ALA A 1 109 ? -12.444 -8.062 10.399 1.00 70.12 109 ALA A N 1
ATOM 805 C CA . ALA A 1 109 ? -12.182 -9.482 10.651 1.00 70.12 109 ALA A CA 1
ATOM 806 C C . ALA A 1 109 ? -13.440 -10.244 11.114 1.00 70.12 109 ALA A C 1
ATOM 808 O O . ALA A 1 109 ? -13.678 -11.387 10.722 1.00 70.12 109 ALA A O 1
ATOM 809 N N . LEU A 1 110 ? -14.283 -9.605 11.932 1.00 75.88 110 LEU A N 1
ATOM 810 C CA . LEU A 1 110 ? -15.571 -10.167 12.347 1.00 75.88 110 LEU A CA 1
ATOM 811 C C . LEU A 1 110 ? -16.586 -10.215 11.196 1.00 75.88 110 LEU A C 1
ATOM 813 O O . LEU A 1 110 ? -17.379 -11.155 11.123 1.00 75.88 110 LEU A O 1
ATOM 817 N N . TRP A 1 111 ? -16.572 -9.216 10.310 1.00 73.56 111 TRP A N 1
ATOM 818 C CA . TRP A 1 111 ? -17.423 -9.168 9.123 1.00 73.56 111 TRP A CA 1
ATOM 819 C C . TRP A 1 111 ? -17.017 -10.224 8.093 1.00 73.56 111 TRP A C 1
ATOM 821 O O . TRP A 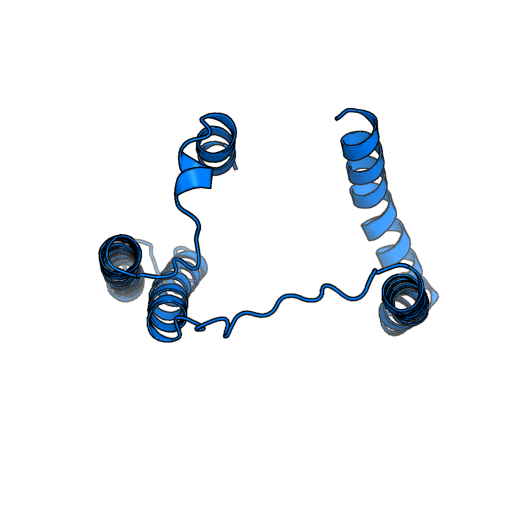1 111 ? -17.873 -10.926 7.562 1.00 73.56 111 TRP A O 1
ATOM 831 N N . GLU A 1 112 ? -15.717 -10.396 7.868 1.00 66.44 112 GLU A N 1
ATOM 832 C CA . GLU A 1 112 ? -15.170 -11.337 6.895 1.00 66.44 112 GLU A CA 1
ATOM 833 C C . GLU A 1 112 ? -15.439 -12.795 7.286 1.00 66.44 112 GLU A C 1
ATOM 835 O O . GLU A 1 112 ? -15.790 -13.601 6.429 1.00 66.44 112 GLU A O 1
ATOM 840 N N . ASN A 1 113 ? -15.447 -13.113 8.587 1.00 64.00 113 ASN A N 1
ATOM 841 C CA . ASN A 1 113 ? -15.911 -14.413 9.096 1.00 64.00 113 ASN A CA 1
ATOM 842 C C . ASN A 1 113 ? -17.397 -14.704 8.811 1.00 64.00 113 ASN A C 1
ATOM 844 O O . ASN A 1 113 ? -17.844 -15.843 8.951 1.00 64.00 113 ASN A O 1
ATOM 848 N N . ARG A 1 114 ? -18.187 -13.685 8.456 1.00 61.97 114 ARG A N 1
ATOM 849 C CA . ARG A 1 114 ? -19.630 -13.789 8.201 1.00 61.97 114 ARG A CA 1
ATOM 850 C C . ARG A 1 114 ? -19.992 -13.583 6.727 1.00 61.97 114 ARG A C 1
ATOM 852 O O . ARG A 1 114 ? -21.145 -13.811 6.357 1.00 61.97 114 ARG A O 1
ATOM 859 N N . ALA A 1 115 ? -19.041 -13.153 5.898 1.00 55.88 115 ALA A N 1
ATOM 860 C CA . ALA A 1 115 ? -19.245 -12.895 4.481 1.00 55.88 115 ALA A CA 1
ATOM 861 C C . ALA A 1 115 ? -19.293 -14.209 3.683 1.00 55.88 115 ALA A C 1
ATOM 863 O O . ALA A 1 115 ? -18.456 -15.092 3.836 1.00 55.88 115 ALA A O 1
ATOM 864 N N . ASN A 1 116 ? -20.302 -14.333 2.815 1.00 49.12 116 ASN A N 1
ATOM 865 C CA . ASN A 1 116 ? -20.587 -15.557 2.050 1.00 49.12 116 ASN A CA 1
ATOM 866 C C . ASN A 1 116 ? -19.616 -15.770 0.863 1.00 49.12 116 ASN A C 1
ATOM 868 O O . ASN A 1 116 ? -19.514 -16.873 0.339 1.00 49.12 116 ASN A O 1
ATOM 872 N N . GLU A 1 117 ? -18.911 -14.713 0.447 1.00 50.84 117 GLU A N 1
ATOM 873 C CA . GLU A 1 117 ? -17.806 -14.722 -0.523 1.00 50.84 117 GLU A CA 1
ATOM 874 C C . GLU A 1 117 ? -16.682 -13.828 0.046 1.00 50.84 117 GLU A C 1
ATOM 876 O O . GLU A 1 117 ? -16.687 -12.620 -0.198 1.00 50.84 117 GLU A O 1
ATOM 881 N N . PRO A 1 118 ? -15.769 -14.374 0.876 1.00 53.16 118 PRO A N 1
ATOM 882 C CA . PRO A 1 118 ? -14.677 -13.610 1.481 1.00 53.16 118 PRO A CA 1
ATOM 883 C C . PRO A 1 118 ? -13.754 -13.017 0.410 1.00 53.16 118 PRO A C 1
ATOM 885 O O . PRO A 1 118 ? -13.362 -13.720 -0.523 1.00 53.16 118 PRO A O 1
ATOM 888 N N . ILE A 1 119 ? -13.370 -11.744 0.552 1.00 50.62 119 ILE A N 1
ATOM 889 C CA . ILE A 1 119 ? -12.365 -11.117 -0.327 1.00 50.62 119 ILE A CA 1
ATOM 890 C C . ILE A 1 119 ? -10.978 -11.674 -0.000 1.00 50.62 119 ILE A C 1
ATOM 892 O O . ILE A 1 119 ? -10.184 -11.935 -0.907 1.00 50.62 119 ILE A O 1
ATOM 896 N N . LEU A 1 120 ? -10.698 -11.910 1.283 1.00 49.03 120 LEU A N 1
ATOM 897 C CA . LEU A 1 120 ? -9.600 -12.751 1.722 1.00 49.03 120 LEU A CA 1
ATOM 898 C C . LEU A 1 120 ? -10.140 -14.154 1.950 1.00 49.03 120 LEU A C 1
ATOM 900 O O . LEU A 1 120 ? -10.812 -14.441 2.939 1.00 49.03 120 LEU A O 1
ATOM 904 N N . THR A 1 121 ? -9.801 -15.067 1.048 1.00 50.41 121 THR A N 1
ATOM 905 C CA . THR A 1 121 ? -9.951 -16.498 1.298 1.00 50.41 121 THR A CA 1
ATOM 906 C C . THR A 1 121 ? -9.069 -16.859 2.502 1.00 50.41 121 THR A C 1
ATOM 908 O O . THR A 1 121 ? -7.888 -17.165 2.345 1.00 50.41 121 THR A O 1
ATOM 911 N N . LEU A 1 122 ? -9.623 -16.800 3.719 1.00 49.41 122 LEU A N 1
ATOM 912 C CA . LEU A 1 122 ? -8.929 -17.040 4.996 1.00 49.41 122 LEU A CA 1
ATOM 913 C C . LEU A 1 122 ? -8.231 -18.417 5.069 1.00 49.41 122 LEU A C 1
ATOM 915 O O . LEU A 1 122 ? -7.331 -18.596 5.883 1.00 49.41 122 LEU A O 1
ATOM 919 N N . HIS A 1 123 ? -8.546 -19.348 4.157 1.00 50.12 123 HIS A N 1
ATOM 920 C CA . HIS A 1 123 ? -7.779 -20.587 3.938 1.00 50.12 123 HIS A CA 1
ATOM 921 C C . HIS A 1 123 ? -6.303 -20.356 3.539 1.00 50.12 123 HIS A C 1
ATOM 923 O O . HIS A 1 123 ? -5.496 -21.277 3.624 1.00 50.12 123 HIS A O 1
ATOM 929 N N . LEU A 1 124 ? -5.895 -19.150 3.119 1.00 47.50 124 LEU A N 1
ATOM 930 C CA . LEU A 1 124 ? -4.481 -18.842 2.844 1.00 47.50 124 LEU A CA 1
ATOM 931 C C . LEU A 1 124 ? -3.644 -18.680 4.127 1.00 47.50 124 LEU A C 1
ATOM 933 O O . LEU A 1 124 ? -2.468 -19.058 4.139 1.00 47.50 124 LEU A O 1
ATOM 937 N N . PHE A 1 125 ? -4.248 -18.195 5.219 1.00 47.59 125 PHE A N 1
ATOM 938 C CA . PHE A 1 125 ? -3.607 -18.091 6.541 1.00 47.59 125 PHE A CA 1
ATOM 939 C C . PHE A 1 125 ? -3.522 -19.434 7.281 1.00 47.59 125 PHE A C 1
ATOM 941 O O . PHE A 1 125 ? -2.793 -19.553 8.265 1.00 47.59 125 PHE A O 1
ATOM 948 N N . GLU A 1 126 ? -4.209 -20.463 6.782 1.00 46.81 126 GLU A N 1
ATOM 949 C CA . GLU A 1 126 ? -4.057 -21.848 7.240 1.00 46.81 126 GLU A CA 1
ATOM 950 C C . GLU A 1 126 ? -2.683 -22.426 6.854 1.00 46.81 126 GLU A C 1
ATOM 952 O O . GLU A 1 126 ? -2.173 -23.352 7.487 1.00 46.81 126 GLU A O 1
ATOM 957 N N . SER A 1 127 ? -2.024 -21.836 5.849 1.00 44.28 127 SER A N 1
ATOM 958 C CA . SER A 1 127 ? -0.642 -22.167 5.533 1.00 44.28 127 SER A CA 1
ATOM 959 C C . SER A 1 127 ? 0.307 -21.451 6.503 1.00 44.28 127 SER A C 1
ATOM 961 O O . SER A 1 127 ? 0.512 -20.238 6.446 1.00 44.28 127 SER A O 1
ATOM 963 N N . HIS A 1 128 ? 0.948 -22.223 7.385 1.00 50.56 128 HIS A N 1
ATOM 964 C CA . HIS A 1 128 ? 1.985 -21.733 8.305 1.00 50.56 128 HIS A CA 1
ATOM 965 C C . HIS A 1 128 ? 3.062 -20.877 7.606 1.00 50.56 128 HIS A C 1
ATOM 967 O O . HIS A 1 128 ? 3.623 -19.973 8.218 1.00 50.56 128 HIS A O 1
ATOM 973 N N . ALA A 1 129 ? 3.326 -21.119 6.317 1.00 52.28 129 ALA A N 1
ATOM 974 C CA . ALA A 1 129 ? 4.281 -20.354 5.520 1.00 52.28 129 ALA A CA 1
ATOM 975 C C . ALA A 1 129 ? 3.869 -18.884 5.296 1.00 52.28 129 ALA A C 1
ATOM 977 O O . ALA A 1 129 ? 4.737 -18.012 5.289 1.00 52.28 129 ALA A O 1
ATOM 978 N N . PHE A 1 130 ? 2.574 -18.590 5.139 1.00 49.31 130 PHE A N 1
ATOM 979 C CA . PHE A 1 130 ? 2.088 -17.228 4.893 1.00 49.31 130 PHE A CA 1
ATOM 980 C C . PHE A 1 130 ? 2.056 -16.399 6.183 1.00 49.31 130 PHE A C 1
ATOM 982 O O . PHE A 1 130 ? 2.528 -15.264 6.208 1.00 49.31 130 PHE A O 1
ATOM 989 N N . THR A 1 131 ? 1.605 -17.002 7.286 1.00 54.66 131 THR A N 1
ATOM 990 C CA . THR A 1 131 ? 1.593 -16.368 8.615 1.00 54.66 131 THR A CA 1
ATOM 991 C C . THR A 1 131 ? 3.007 -16.043 9.101 1.00 54.66 131 THR A C 1
ATOM 993 O O . THR A 1 131 ? 3.245 -14.957 9.623 1.00 54.66 131 THR A O 1
ATOM 996 N N . VAL A 1 132 ? 3.975 -16.938 8.870 1.00 55.84 132 VAL A N 1
ATOM 997 C CA . VAL A 1 132 ? 5.383 -16.683 9.216 1.00 55.84 132 VAL A CA 1
ATOM 998 C C . VAL A 1 132 ? 5.967 -15.552 8.365 1.00 55.84 132 VAL A C 1
ATOM 1000 O O . VAL A 1 132 ? 6.678 -14.714 8.906 1.00 55.84 132 VAL A O 1
ATOM 1003 N N . ALA A 1 133 ? 5.639 -15.469 7.071 1.00 50.84 133 ALA A N 1
ATOM 1004 C CA . ALA A 1 133 ? 6.150 -14.416 6.191 1.00 50.84 133 ALA A CA 1
ATOM 1005 C C . ALA A 1 133 ? 5.637 -13.010 6.555 1.00 50.84 133 ALA A C 1
ATOM 1007 O O . ALA A 1 133 ? 6.409 -12.057 6.504 1.00 50.84 133 ALA A O 1
ATOM 1008 N N . VAL A 1 134 ? 4.367 -12.879 6.955 1.00 58.06 134 VAL A N 1
ATOM 1009 C CA . VAL A 1 134 ? 3.771 -11.595 7.375 1.00 58.06 134 VAL A CA 1
ATOM 1010 C C . VAL A 1 134 ? 4.301 -11.130 8.733 1.00 58.06 134 VAL A C 1
ATOM 1012 O O . VAL A 1 134 ? 4.429 -9.934 8.951 1.00 58.06 134 VAL A O 1
ATOM 1015 N N . ILE A 1 135 ? 4.637 -12.053 9.638 1.00 53.19 135 ILE A N 1
ATOM 1016 C CA . ILE A 1 135 ? 5.238 -11.711 10.939 1.00 53.19 135 ILE A CA 1
ATOM 1017 C C . ILE A 1 135 ? 6.722 -11.325 10.796 1.00 53.19 135 ILE A C 1
ATOM 1019 O O . ILE A 1 135 ? 7.232 -10.556 11.607 1.00 53.19 135 ILE A O 1
ATOM 1023 N N . LEU A 1 136 ? 7.425 -11.872 9.796 1.00 46.16 136 LEU A N 1
ATOM 1024 C CA . LEU A 1 136 ? 8.849 -11.607 9.545 1.00 46.16 136 LEU A CA 1
ATOM 1025 C C . LEU A 1 136 ? 9.135 -10.406 8.628 1.00 46.16 136 LEU A C 1
ATOM 1027 O O . LEU A 1 136 ? 10.300 -10.016 8.545 1.00 46.16 136 LEU A O 1
ATOM 1031 N N . SER A 1 137 ? 8.129 -9.875 7.926 1.00 39.97 137 SER A N 1
ATOM 1032 C CA . SER A 1 137 ? 8.259 -8.692 7.053 1.00 39.97 137 SER A CA 1
ATOM 1033 C C . SER A 1 137 ? 7.997 -7.407 7.827 1.00 39.97 137 SER A C 1
ATOM 1035 O O . SER A 1 137 ? 8.719 -6.422 7.564 1.00 39.97 137 SER A O 1
#

pLDDT: mean 70.79, std 12.15, range [39.97, 88.38]